Protein AF-A0A1F4HLK1-F1 (afdb_monomer)

Radius of gyration: 27.16 Å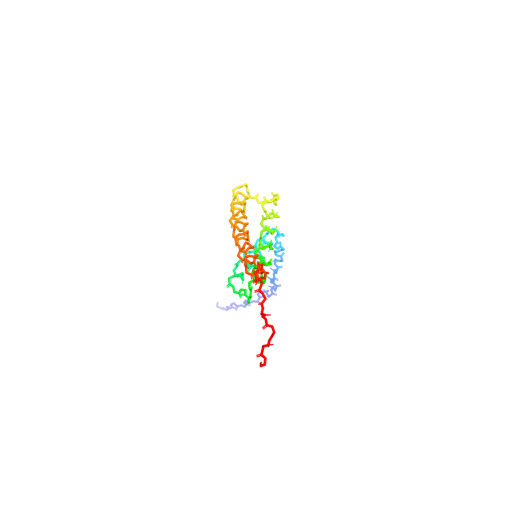; Cα contacts (8 Å, |Δi|>4): 50; chains: 1; bounding box: 43×63×99 Å

Structure (mmCIF, N/CA/C/O backbone):
data_AF-A0A1F4HLK1-F1
#
_entry.id   AF-A0A1F4HLK1-F1
#
loop_
_atom_site.group_PDB
_atom_site.id
_atom_site.type_symbol
_atom_site.label_atom_id
_atom_site.label_alt_id
_atom_site.label_comp_id
_atom_site.label_asym_id
_atom_site.label_entity_id
_atom_site.label_seq_id
_atom_site.pdbx_PDB_ins_code
_atom_site.Cartn_x
_atom_site.Cartn_y
_atom_site.Cartn_z
_atom_site.occupancy
_atom_site.B_iso_or_equiv
_atom_site.auth_seq_id
_atom_site.auth_comp_id
_atom_site.auth_asym_id
_atom_site.auth_atom_id
_atom_site.pdbx_PDB_model_num
ATOM 1 N N . MET A 1 1 ? 3.453 -48.276 52.977 1.00 48.47 1 MET A N 1
ATOM 2 C CA . MET A 1 1 ? 4.418 -48.498 51.879 1.00 48.47 1 MET A CA 1
ATOM 3 C C . MET A 1 1 ? 3.709 -49.290 50.794 1.00 48.47 1 MET A C 1
ATOM 5 O O . MET A 1 1 ? 3.252 -50.379 51.106 1.00 48.47 1 MET A O 1
ATOM 9 N N . ASN A 1 2 ? 3.527 -48.659 49.628 1.00 32.84 2 ASN A N 1
ATOM 10 C CA . ASN A 1 2 ? 3.201 -49.180 48.282 1.00 32.84 2 ASN A CA 1
ATOM 11 C C . ASN A 1 2 ? 2.447 -48.060 47.538 1.00 32.84 2 ASN A C 1
ATOM 13 O O . ASN A 1 2 ? 1.266 -47.846 47.780 1.00 32.84 2 ASN A O 1
ATOM 17 N N . THR A 1 3 ? 3.184 -47.103 46.969 1.00 43.44 3 THR A N 1
ATOM 18 C CA . THR A 1 3 ? 3.581 -47.018 45.543 1.00 43.44 3 THR A CA 1
ATOM 19 C C . THR A 1 3 ? 2.433 -46.616 44.621 1.00 43.44 3 THR A C 1
ATOM 21 O O . THR A 1 3 ? 1.630 -47.447 44.204 1.00 43.44 3 THR A O 1
ATOM 24 N N . ASP A 1 4 ? 2.436 -45.314 44.316 1.00 49.38 4 ASP A N 1
ATOM 25 C CA . ASP A 1 4 ? 1.828 -44.625 43.179 1.00 49.38 4 ASP A CA 1
ATOM 26 C C . ASP A 1 4 ? 1.688 -45.484 41.916 1.00 49.38 4 ASP A C 1
ATOM 28 O O . ASP A 1 4 ? 2.679 -45.881 41.301 1.00 49.38 4 ASP A O 1
ATOM 32 N N . ILE A 1 5 ? 0.448 -45.648 41.455 1.00 53.75 5 ILE A N 1
ATOM 33 C CA . ILE A 1 5 ? 0.144 -45.882 40.044 1.00 53.75 5 ILE A CA 1
ATOM 34 C C . ILE A 1 5 ? -0.587 -44.634 39.550 1.00 53.75 5 ILE A C 1
ATOM 36 O O . ILE A 1 5 ? -1.808 -44.509 39.626 1.00 53.75 5 ILE A O 1
ATOM 40 N N . ARG A 1 6 ? 0.200 -43.675 39.055 1.00 52.72 6 ARG A N 1
ATOM 41 C CA . ARG A 1 6 ? -0.283 -42.601 38.187 1.00 52.72 6 ARG A CA 1
ATOM 42 C C . ARG A 1 6 ? -0.722 -43.215 36.859 1.00 52.72 6 ARG A C 1
ATOM 44 O O . ARG A 1 6 ? 0.096 -43.427 35.970 1.00 52.72 6 ARG A O 1
ATOM 51 N N . VAL A 1 7 ? -2.020 -43.455 36.715 1.00 56.88 7 VAL A N 1
ATOM 52 C CA . VAL A 1 7 ? -2.686 -43.548 35.409 1.00 56.88 7 VAL A CA 1
ATOM 53 C C . VAL A 1 7 ? -3.927 -42.666 35.471 1.00 56.88 7 VAL A C 1
ATOM 55 O O . VAL A 1 7 ? -5.054 -43.133 35.576 1.00 56.88 7 VAL A O 1
ATOM 58 N N . THR A 1 8 ? -3.713 -41.355 35.447 1.00 50.12 8 THR A N 1
ATOM 59 C CA . THR A 1 8 ? -4.769 -40.392 35.127 1.00 50.12 8 THR A CA 1
ATOM 60 C C . THR A 1 8 ? -4.538 -39.889 33.715 1.00 50.12 8 THR A C 1
ATOM 62 O O . THR A 1 8 ? -3.562 -39.192 33.458 1.00 50.12 8 THR A O 1
ATOM 65 N N . GLY A 1 9 ? -5.439 -40.305 32.826 1.00 44.09 9 GLY A N 1
ATOM 66 C CA . GLY A 1 9 ? -5.893 -39.556 31.660 1.00 44.09 9 GLY A CA 1
ATOM 67 C C . GLY A 1 9 ? -4.817 -38.973 30.755 1.00 44.09 9 GLY A C 1
ATOM 68 O O . GLY A 1 9 ? -4.411 -37.829 30.910 1.00 44.09 9 GLY A O 1
ATOM 69 N N . ARG A 1 10 ? -4.473 -39.711 29.698 1.00 52.16 10 ARG A N 1
ATOM 70 C CA . ARG A 1 10 ? -4.103 -39.075 28.433 1.00 52.16 10 ARG A CA 1
ATOM 71 C C . ARG A 1 10 ? -5.370 -38.429 27.861 1.00 52.16 10 ARG A C 1
ATOM 73 O O . ARG A 1 10 ? -6.077 -39.068 27.089 1.00 52.16 10 ARG A O 1
ATOM 80 N N . THR A 1 11 ? -5.675 -37.201 28.259 1.00 48.75 11 THR A N 1
ATOM 81 C CA . THR A 1 11 ? -6.544 -36.317 27.478 1.00 48.75 11 THR A CA 1
ATOM 82 C C . THR A 1 11 ? -5.642 -35.573 26.509 1.00 48.75 11 THR A C 1
ATOM 84 O O . THR A 1 11 ? -4.886 -34.676 26.871 1.00 48.75 11 THR A O 1
ATOM 87 N N . GLY A 1 12 ? -5.638 -36.051 25.265 1.00 49.28 12 GLY A N 1
ATOM 88 C CA . GLY A 1 12 ? -5.138 -35.273 24.146 1.00 49.28 12 GLY A CA 1
ATOM 89 C C . GLY A 1 12 ? -6.068 -34.086 23.957 1.00 49.28 12 GLY A C 1
ATOM 90 O O . GLY A 1 12 ? -7.083 -34.204 23.287 1.00 49.28 12 GLY A O 1
ATOM 91 N N . GLU A 1 13 ? -5.728 -32.973 24.587 1.00 51.69 13 GLU A N 1
ATOM 92 C CA . GLU A 1 13 ? -6.322 -31.669 24.327 1.00 51.69 13 GLU A CA 1
ATOM 93 C C . GLU A 1 13 ? -5.193 -30.756 23.859 1.00 51.69 13 GLU A C 1
ATOM 95 O O . GLU A 1 13 ? -4.793 -29.806 24.522 1.00 51.69 13 GLU A O 1
ATOM 100 N N . THR A 1 14 ? -4.644 -31.057 22.681 1.00 48.03 14 THR A N 1
ATOM 101 C CA . THR A 1 14 ? -4.123 -29.990 21.828 1.00 48.03 14 THR A CA 1
ATOM 102 C C . THR A 1 14 ? -5.347 -29.287 21.262 1.00 48.03 14 THR A C 1
ATOM 104 O O . THR A 1 14 ? -5.759 -29.538 20.131 1.00 48.03 14 THR A O 1
ATOM 107 N N . GLY A 1 15 ? -5.992 -28.482 22.108 1.00 44.72 15 GLY A N 1
ATOM 108 C CA . GLY A 1 15 ? -6.888 -27.435 21.661 1.00 44.72 15 GLY A CA 1
ATOM 109 C C . GLY A 1 15 ? -6.036 -26.470 20.858 1.00 44.72 15 GLY A C 1
ATOM 110 O O . GLY A 1 15 ? -5.465 -25.531 21.403 1.00 44.72 15 GLY A O 1
ATOM 111 N N . GLU A 1 16 ? -5.875 -26.780 19.577 1.00 48.41 16 GLU A N 1
ATOM 112 C CA . GLU A 1 16 ? -5.557 -25.811 18.547 1.00 48.41 16 GLU A CA 1
ATOM 113 C C . GLU A 1 16 ? -6.685 -24.780 18.606 1.00 48.41 16 GLU A C 1
ATOM 115 O O . GLU A 1 16 ? -7.710 -24.896 17.939 1.00 48.41 16 GLU A O 1
ATOM 120 N N . GLU A 1 17 ? -6.546 -23.813 19.512 1.00 47.38 17 GLU A N 1
ATOM 121 C CA . GLU A 1 17 ? -7.224 -22.537 19.415 1.00 47.38 17 GLU A CA 1
ATOM 122 C C . GLU A 1 17 ? -6.809 -21.981 18.056 1.00 47.38 17 GLU A C 1
ATOM 124 O O . GLU A 1 17 ? -5.737 -21.397 17.898 1.00 47.38 17 GLU A O 1
ATOM 129 N N . GLU A 1 18 ? -7.623 -22.252 17.040 1.00 53.34 18 GLU A N 1
ATOM 130 C CA . GLU A 1 18 ? -7.549 -21.606 15.744 1.00 53.34 18 GLU A CA 1
ATOM 131 C C . GLU A 1 18 ? -7.862 -20.128 15.996 1.00 53.34 18 GLU A C 1
ATOM 133 O O . GLU A 1 18 ? -8.991 -19.657 15.855 1.00 53.34 18 GLU A O 1
ATOM 138 N N . TYR A 1 19 ? -6.859 -19.393 16.480 1.00 57.03 19 TYR A N 1
ATOM 139 C CA . TYR A 1 19 ? -6.886 -17.948 16.557 1.00 57.03 19 TYR A CA 1
ATOM 140 C C . TYR A 1 19 ? -6.898 -17.478 15.109 1.00 57.03 19 TYR A C 1
ATOM 142 O O . TYR A 1 19 ? -5.853 -17.290 14.482 1.00 57.03 19 TYR A O 1
ATOM 150 N N . VAL A 1 20 ? -8.104 -17.378 14.547 1.00 57.59 20 VAL A N 1
ATOM 151 C CA . VAL A 1 20 ? -8.339 -16.771 13.245 1.00 57.59 20 VAL A CA 1
ATOM 152 C C . VAL A 1 20 ? -7.848 -15.342 13.383 1.00 57.59 20 VAL A C 1
ATOM 154 O O . VAL A 1 20 ? -8.534 -14.490 13.947 1.00 57.59 20 VAL A O 1
ATOM 157 N N . MET A 1 21 ? -6.615 -15.115 12.931 1.00 59.03 21 MET A N 1
ATOM 158 C CA . MET A 1 21 ? -5.965 -13.820 13.000 1.00 59.03 21 MET A CA 1
ATOM 159 C C . MET A 1 21 ? -6.926 -12.797 12.385 1.00 59.03 21 MET A C 1
ATOM 161 O O . MET A 1 21 ? -7.289 -12.947 11.211 1.00 59.03 21 MET A O 1
ATOM 165 N N . PRO A 1 22 ? -7.379 -11.786 13.151 1.00 65.38 22 PRO A N 1
ATOM 166 C CA . PRO A 1 22 ? -8.238 -10.739 12.634 1.00 65.38 22 PRO A CA 1
ATOM 167 C C . PRO A 1 22 ? -7.687 -10.231 11.302 1.00 65.38 22 PRO A C 1
ATOM 169 O O . PRO A 1 22 ? -6.486 -10.000 11.171 1.00 65.38 22 PRO A O 1
ATOM 172 N N . CYS A 1 23 ? -8.557 -10.048 10.306 1.00 82.12 23 CYS A N 1
ATOM 173 C CA . CYS A 1 23 ? -8.164 -9.682 8.938 1.00 82.12 23 CYS A CA 1
ATOM 174 C C . CYS A 1 23 ? -7.162 -8.503 8.891 1.00 82.12 23 CYS A C 1
ATOM 176 O O . CYS A 1 23 ? -6.246 -8.490 8.069 1.00 82.12 23 CYS A O 1
ATOM 178 N N . ALA A 1 24 ? -7.276 -7.552 9.826 1.00 86.94 24 ALA A N 1
ATOM 179 C CA . ALA A 1 24 ? -6.348 -6.432 9.968 1.00 86.94 24 ALA A CA 1
ATOM 180 C C . ALA A 1 24 ? -4.926 -6.835 10.389 1.00 86.94 24 ALA A C 1
ATOM 182 O O . ALA A 1 24 ? -3.968 -6.280 9.861 1.00 86.94 24 ALA A O 1
ATOM 183 N N . GLU A 1 25 ? -4.768 -7.789 11.309 1.00 88.25 25 GLU A N 1
ATOM 184 C CA . GLU A 1 25 ? -3.456 -8.291 11.735 1.00 88.25 25 GLU A CA 1
ATOM 185 C C . GLU A 1 25 ? -2.782 -9.065 10.602 1.00 88.25 25 GLU A C 1
ATOM 187 O O . GLU A 1 25 ? -1.607 -8.834 10.322 1.00 88.25 25 GLU A O 1
ATOM 192 N N . ALA A 1 26 ? -3.540 -9.891 9.875 1.00 91.12 26 ALA A N 1
ATOM 193 C CA . ALA A 1 26 ? -3.031 -10.610 8.709 1.00 91.12 26 ALA A CA 1
ATOM 194 C C . ALA A 1 26 ? -2.608 -9.641 7.594 1.00 91.12 26 ALA A C 1
ATOM 196 O O . ALA A 1 26 ? -1.539 -9.786 6.997 1.00 91.12 26 ALA A O 1
ATOM 197 N N . MET A 1 27 ? -3.410 -8.601 7.345 1.00 92.50 27 MET A N 1
ATOM 198 C CA . MET A 1 27 ? -3.081 -7.546 6.386 1.00 92.50 27 MET A CA 1
ATOM 199 C C . MET A 1 27 ? -1.862 -6.725 6.829 1.00 92.50 27 MET A C 1
ATOM 201 O O . MET A 1 27 ? -1.011 -6.400 5.996 1.00 92.50 27 MET A O 1
ATOM 205 N N . LEU A 1 28 ? -1.736 -6.416 8.123 1.00 94.12 28 LEU A N 1
ATOM 206 C CA . LEU A 1 28 ? -0.569 -5.736 8.684 1.00 94.12 28 LEU A CA 1
ATOM 207 C C . LEU A 1 28 ? 0.686 -6.601 8.539 1.00 94.12 28 LEU A C 1
ATOM 209 O O . LEU A 1 28 ? 1.681 -6.128 7.994 1.00 94.12 28 LEU A O 1
ATOM 213 N N . ALA A 1 29 ? 0.630 -7.867 8.952 1.00 94.81 29 ALA A N 1
ATOM 214 C CA . ALA A 1 29 ? 1.733 -8.817 8.836 1.00 94.81 29 ALA A CA 1
ATOM 215 C C . ALA A 1 29 ? 2.171 -8.991 7.376 1.00 94.81 29 ALA A C 1
ATOM 217 O O . ALA A 1 29 ? 3.359 -8.891 7.071 1.00 94.81 29 ALA A O 1
ATOM 218 N N . GLY A 1 30 ? 1.217 -9.152 6.454 1.00 94.88 30 GLY A N 1
ATOM 219 C CA . GLY A 1 30 ? 1.494 -9.210 5.020 1.00 94.88 30 GLY A CA 1
ATOM 220 C C . GLY A 1 30 ? 2.121 -7.922 4.480 1.00 94.88 30 GLY A C 1
ATOM 221 O O . GLY A 1 30 ? 3.029 -7.977 3.655 1.00 94.88 30 GLY A O 1
ATOM 222 N N . THR A 1 31 ? 1.698 -6.756 4.975 1.00 96.56 31 THR A N 1
ATOM 223 C CA . THR A 1 31 ? 2.294 -5.463 4.596 1.00 96.56 31 THR A CA 1
ATOM 224 C C . THR A 1 31 ? 3.725 -5.339 5.108 1.00 96.56 31 THR A C 1
ATOM 226 O O . THR A 1 31 ? 4.600 -4.933 4.350 1.00 96.56 31 THR A O 1
ATOM 229 N N . LEU A 1 32 ? 3.995 -5.759 6.346 1.00 96.56 32 LEU A N 1
ATOM 230 C CA . LEU A 1 32 ? 5.347 -5.785 6.905 1.00 96.56 32 LEU A CA 1
ATOM 231 C C . LEU A 1 32 ? 6.256 -6.749 6.134 1.00 96.56 32 LEU A C 1
ATOM 233 O O . LEU A 1 32 ? 7.365 -6.369 5.767 1.00 96.56 32 LEU A O 1
ATOM 237 N N . ALA A 1 33 ? 5.775 -7.954 5.819 1.00 96.75 33 ALA A N 1
ATOM 238 C CA . ALA A 1 33 ? 6.507 -8.917 4.996 1.00 96.75 33 ALA A CA 1
ATOM 239 C C . ALA A 1 33 ? 6.798 -8.373 3.586 1.00 96.75 33 ALA A C 1
ATOM 241 O O . ALA A 1 33 ? 7.874 -8.588 3.032 1.00 96.75 33 ALA A O 1
ATOM 242 N N . LEU A 1 34 ? 5.861 -7.619 3.005 1.00 95.62 34 LEU A N 1
ATOM 243 C CA . LEU A 1 34 ? 6.067 -6.986 1.707 1.00 95.62 34 LEU A CA 1
ATOM 244 C C . LEU A 1 34 ? 7.082 -5.835 1.783 1.00 95.62 34 LEU A C 1
ATOM 246 O O . LEU A 1 34 ? 7.922 -5.707 0.895 1.00 95.62 34 LEU A O 1
ATOM 250 N N . MET A 1 35 ? 7.042 -5.030 2.848 1.00 95.88 35 MET A N 1
ATOM 251 C CA . MET A 1 35 ? 8.010 -3.956 3.103 1.00 95.88 35 MET A CA 1
ATOM 252 C C . MET A 1 35 ? 9.432 -4.496 3.299 1.00 95.88 35 MET A C 1
ATOM 254 O O . MET A 1 35 ? 10.381 -3.890 2.805 1.00 95.88 35 MET A O 1
ATOM 258 N N . THR A 1 36 ? 9.597 -5.636 3.976 1.00 94.50 36 THR A N 1
ATOM 259 C CA . THR A 1 36 ? 1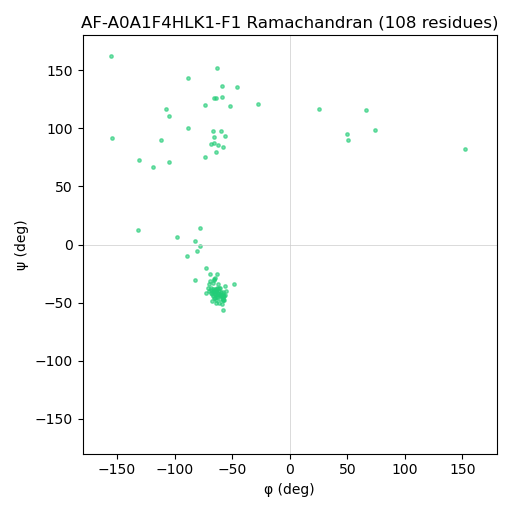0.914 -6.278 4.121 1.00 94.50 36 THR A CA 1
ATOM 260 C C . THR A 1 36 ? 11.375 -6.911 2.809 1.00 94.50 36 THR A C 1
ATOM 262 O O . THR A 1 36 ? 12.532 -6.741 2.420 1.00 94.50 36 THR A O 1
ATOM 265 N N . GLY A 1 37 ? 10.468 -7.568 2.081 1.00 93.94 37 GLY A N 1
ATOM 266 C CA . GLY A 1 37 ? 10.744 -8.143 0.763 1.00 93.94 37 GLY A CA 1
ATOM 267 C C . GLY A 1 37 ? 11.075 -7.099 -0.308 1.00 93.94 37 GLY A C 1
ATOM 268 O O . GLY A 1 37 ? 11.848 -7.387 -1.216 1.00 93.94 37 GLY A O 1
ATOM 269 N N . HIS A 1 38 ? 10.555 -5.872 -0.196 1.00 94.88 38 HIS A N 1
ATOM 270 C CA . HIS A 1 38 ? 10.809 -4.782 -1.147 1.00 94.88 38 HIS A CA 1
ATOM 271 C C . HIS A 1 38 ? 12.308 -4.476 -1.316 1.00 94.88 38 HIS A C 1
ATOM 273 O O . HIS A 1 38 ? 12.756 -4.179 -2.422 1.00 94.88 38 HIS A O 1
ATOM 279 N N . VAL A 1 39 ? 13.099 -4.589 -0.243 1.00 90.00 39 VAL A N 1
ATOM 280 C CA . VAL A 1 39 ? 14.561 -4.382 -0.282 1.00 90.00 39 VAL A CA 1
ATOM 281 C C . VAL A 1 39 ? 15.274 -5.495 -1.062 1.00 90.00 39 VAL A C 1
ATOM 283 O O . VAL A 1 39 ? 16.347 -5.276 -1.613 1.00 90.00 39 VAL A O 1
ATOM 286 N N . GLN A 1 40 ? 14.663 -6.676 -1.140 1.00 91.25 40 GLN A N 1
ATOM 287 C CA . GLN A 1 40 ? 15.202 -7.863 -1.808 1.00 91.25 40 GLN A CA 1
ATOM 288 C C . GLN A 1 40 ? 14.637 -8.048 -3.229 1.00 91.25 40 GLN A C 1
ATOM 290 O O . GLN A 1 40 ? 14.883 -9.075 -3.861 1.00 91.25 40 GLN A O 1
ATOM 295 N N . ALA A 1 41 ? 13.855 -7.088 -3.737 1.00 91.56 41 ALA A N 1
ATOM 296 C CA . ALA A 1 41 ? 13.228 -7.185 -5.050 1.00 91.56 41 ALA A CA 1
ATOM 297 C C . ALA A 1 41 ? 14.274 -7.350 -6.169 1.00 91.56 41 ALA A C 1
ATOM 299 O O . ALA A 1 41 ? 15.282 -6.648 -6.207 1.00 91.56 41 ALA A O 1
ATOM 300 N N . CYS A 1 42 ? 14.007 -8.252 -7.118 1.00 90.69 42 CYS A N 1
ATOM 301 C CA . CYS A 1 42 ? 14.984 -8.634 -8.143 1.00 90.69 42 CYS A CA 1
ATOM 302 C C . CYS A 1 42 ? 15.233 -7.564 -9.219 1.00 90.69 42 CYS A C 1
ATOM 304 O O . CYS A 1 42 ? 16.235 -7.632 -9.925 1.00 90.69 42 CYS A O 1
ATOM 306 N N . CYS A 1 43 ? 14.309 -6.617 -9.401 1.00 89.44 43 CYS A N 1
ATOM 307 C CA . CYS A 1 43 ? 14.425 -5.549 -10.390 1.00 89.44 43 CYS A CA 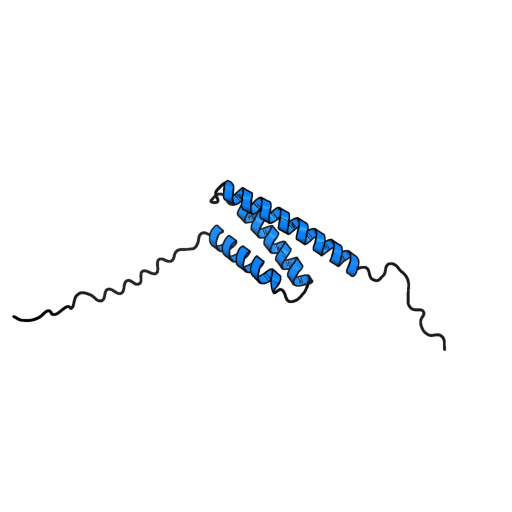1
ATOM 308 C C . CYS A 1 43 ? 13.604 -4.316 -9.995 1.00 89.44 43 CYS A C 1
ATOM 310 O O . CYS A 1 43 ? 12.667 -4.391 -9.193 1.00 89.44 43 CYS A O 1
ATOM 312 N N . ASP A 1 44 ? 13.932 -3.183 -10.613 1.00 87.19 44 ASP A N 1
ATOM 313 C CA . ASP A 1 44 ? 13.311 -1.886 -10.334 1.00 87.19 44 ASP A CA 1
ATOM 314 C C . ASP A 1 44 ? 11.807 -1.867 -10.646 1.00 87.19 44 ASP A C 1
ATOM 316 O O . ASP A 1 44 ? 11.030 -1.259 -9.910 1.00 87.19 44 ASP A O 1
ATOM 320 N N . GLY A 1 45 ? 11.376 -2.596 -11.682 1.00 87.81 45 GLY A N 1
ATOM 321 C CA . GLY A 1 45 ? 9.959 -2.747 -12.023 1.00 87.81 45 GLY A CA 1
ATOM 322 C C . GLY A 1 45 ? 9.160 -3.465 -10.929 1.00 87.81 45 GLY A C 1
ATOM 323 O O . GLY A 1 45 ? 8.121 -2.967 -10.494 1.00 87.81 45 GLY A O 1
ATOM 324 N N . HIS A 1 46 ? 9.664 -4.595 -10.415 1.00 90.44 46 HIS A N 1
ATOM 325 C CA . HIS A 1 46 ? 9.035 -5.282 -9.281 1.00 90.44 46 HIS A CA 1
ATOM 326 C C . HIS A 1 46 ? 9.053 -4.423 -8.020 1.00 90.44 46 HIS A C 1
ATOM 328 O O . HIS A 1 46 ? 8.044 -4.360 -7.320 1.00 90.44 46 HIS A O 1
ATOM 334 N N . ARG A 1 47 ? 10.154 -3.708 -7.762 1.00 92.19 47 ARG A N 1
ATOM 335 C CA . ARG A 1 47 ? 10.264 -2.804 -6.615 1.00 92.19 47 ARG A CA 1
ATOM 336 C C . ARG A 1 47 ? 9.166 -1.732 -6.633 1.00 92.19 47 ARG A C 1
ATOM 338 O O . ARG A 1 47 ? 8.488 -1.539 -5.626 1.00 92.19 47 ARG A O 1
ATOM 345 N N . VAL A 1 48 ? 8.902 -1.122 -7.790 1.00 92.44 48 VAL A N 1
ATOM 346 C CA . VAL A 1 48 ? 7.820 -0.134 -7.962 1.00 92.44 48 VAL A CA 1
ATOM 347 C C . VAL A 1 48 ? 6.430 -0.747 -7.767 1.00 92.44 48 VAL A C 1
ATOM 349 O O . VAL A 1 48 ? 5.584 -0.151 -7.098 1.00 92.44 48 VAL A O 1
ATOM 352 N N . LEU A 1 49 ? 6.173 -1.945 -8.302 1.00 92.75 49 LEU A N 1
ATOM 353 C CA . LEU A 1 49 ? 4.893 -2.639 -8.092 1.00 92.75 49 LEU A CA 1
ATOM 354 C C . LEU A 1 49 ? 4.668 -2.998 -6.614 1.00 92.75 49 LEU A C 1
ATOM 356 O O . LEU A 1 49 ? 3.561 -2.829 -6.098 1.00 92.75 49 LEU A O 1
ATOM 360 N N . MET A 1 50 ? 5.718 -3.437 -5.915 1.00 95.62 50 MET A N 1
ATOM 361 C CA . MET A 1 50 ? 5.668 -3.718 -4.479 1.00 95.62 50 MET A CA 1
ATOM 362 C C . MET A 1 50 ? 5.408 -2.443 -3.674 1.00 95.62 50 MET A C 1
ATOM 364 O O . MET A 1 50 ? 4.515 -2.445 -2.831 1.00 95.62 50 MET A O 1
ATOM 368 N N . ALA A 1 51 ? 6.102 -1.340 -3.974 1.00 95.31 51 ALA A N 1
ATOM 369 C CA . ALA A 1 51 ? 5.870 -0.045 -3.329 1.00 95.31 51 ALA A CA 1
ATOM 370 C C . ALA A 1 51 ? 4.417 0.438 -3.509 1.00 95.31 51 ALA A C 1
ATOM 372 O 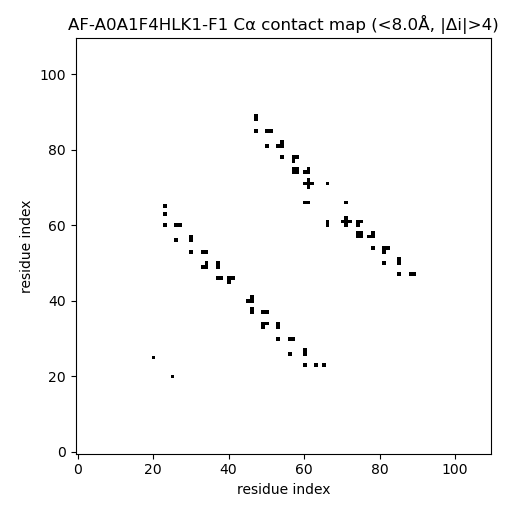O . ALA A 1 51 ? 3.768 0.818 -2.533 1.00 95.31 51 ALA A O 1
ATOM 373 N N . LYS A 1 52 ? 3.850 0.320 -4.720 1.00 95.50 52 LYS A N 1
ATOM 374 C CA . LYS A 1 52 ? 2.424 0.610 -4.979 1.00 95.50 52 LYS A CA 1
ATOM 375 C C . LYS A 1 52 ? 1.494 -0.234 -4.107 1.00 95.50 52 LYS A C 1
ATOM 377 O O . LYS A 1 52 ? 0.531 0.284 -3.541 1.00 95.50 52 LYS A O 1
ATOM 382 N N . LYS A 1 53 ? 1.780 -1.532 -3.976 1.00 96.81 53 LYS A N 1
ATOM 383 C CA . LYS A 1 53 ? 0.976 -2.444 -3.154 1.00 96.81 53 LYS A CA 1
ATOM 384 C C . LYS A 1 53 ? 1.092 -2.132 -1.659 1.00 96.81 53 LYS A C 1
ATOM 386 O O . LYS A 1 53 ? 0.078 -2.186 -0.967 1.00 96.81 53 LYS A O 1
ATOM 391 N N . ILE A 1 54 ? 2.278 -1.751 -1.180 1.00 97.19 54 ILE A N 1
ATOM 392 C CA . ILE A 1 54 ? 2.493 -1.285 0.198 1.00 97.19 54 ILE A CA 1
ATOM 393 C C . ILE A 1 54 ? 1.622 -0.055 0.473 1.00 97.19 54 ILE A C 1
ATOM 395 O O . ILE A 1 54 ? 0.850 -0.068 1.430 1.00 97.19 54 ILE A O 1
ATOM 399 N N . VAL A 1 55 ? 1.665 0.966 -0.392 1.00 97.38 55 VAL A N 1
ATOM 400 C CA . VAL A 1 55 ? 0.831 2.175 -0.250 1.00 97.38 55 VAL A CA 1
ATOM 401 C C . VAL A 1 55 ? -0.658 1.820 -0.200 1.00 97.38 55 VAL A C 1
ATOM 403 O O . VAL A 1 55 ? -1.358 2.270 0.706 1.00 97.38 55 VAL A O 1
ATOM 406 N N . ALA A 1 56 ? -1.140 0.982 -1.123 1.00 96.38 56 ALA A N 1
ATOM 407 C CA . ALA A 1 56 ? -2.542 0.567 -1.161 1.00 96.38 56 ALA A CA 1
ATOM 408 C C . ALA A 1 56 ? -2.975 -0.166 0.122 1.00 96.38 56 ALA A C 1
ATOM 410 O O . ALA A 1 56 ? -4.038 0.122 0.671 1.00 96.38 56 ALA A O 1
ATOM 411 N N . ASN A 1 57 ? -2.145 -1.074 0.640 1.00 95.94 57 ASN A N 1
ATOM 412 C CA . ASN A 1 57 ? -2.438 -1.763 1.894 1.00 95.94 57 ASN A CA 1
ATOM 413 C C . ASN A 1 57 ? -2.455 -0.797 3.092 1.00 95.94 57 ASN A C 1
ATOM 415 O O . ASN A 1 57 ? -3.303 -0.930 3.971 1.00 95.94 57 ASN A O 1
ATOM 419 N N . LEU A 1 58 ? -1.553 0.190 3.127 1.00 96.94 58 LEU A N 1
ATOM 420 C CA . LEU A 1 58 ? -1.514 1.188 4.200 1.00 96.94 58 LEU A CA 1
ATOM 421 C C . LEU A 1 58 ? -2.747 2.103 4.194 1.00 96.94 58 LEU A C 1
ATOM 423 O O . LEU A 1 58 ? -3.210 2.470 5.272 1.00 96.94 58 LEU A O 1
ATOM 427 N N . VAL A 1 59 ? -3.318 2.423 3.022 1.00 95.94 59 VAL A N 1
ATOM 428 C CA . VAL A 1 59 ? -4.629 3.101 2.928 1.00 95.94 59 VAL A CA 1
ATOM 429 C C . VAL A 1 59 ? -5.695 2.265 3.635 1.00 95.94 59 VAL A C 1
ATOM 431 O O . VAL A 1 59 ? -6.298 2.742 4.596 1.00 95.94 59 VAL A O 1
ATOM 434 N N . LEU A 1 60 ? -5.848 1.001 3.225 1.00 93.50 60 LEU A N 1
ATOM 435 C CA . LEU A 1 60 ? -6.852 0.081 3.771 1.00 93.50 60 LEU A CA 1
ATOM 436 C C . LEU A 1 60 ? -6.707 -0.101 5.288 1.00 93.50 60 LEU A C 1
ATOM 438 O O . LEU A 1 60 ? -7.696 -0.068 6.019 1.00 93.50 60 LEU A O 1
ATOM 442 N N . LEU A 1 61 ? -5.473 -0.250 5.777 1.00 94.44 61 LEU A N 1
ATOM 443 C CA . LEU A 1 61 ? -5.197 -0.365 7.207 1.00 94.44 61 LEU A CA 1
ATOM 444 C C . LEU A 1 61 ? -5.527 0.935 7.953 1.00 94.44 61 LEU A C 1
ATOM 446 O O . LEU A 1 61 ? -6.161 0.884 9.002 1.00 94.44 61 LEU A O 1
ATOM 450 N N . SER A 1 62 ? -5.150 2.105 7.425 1.00 94.19 62 SER A N 1
ATOM 451 C CA . SER A 1 62 ? -5.401 3.396 8.091 1.00 94.19 62 SER A CA 1
ATOM 452 C C . SER A 1 62 ? -6.894 3.716 8.257 1.00 94.19 62 SER A C 1
ATOM 454 O O . SER A 1 62 ? -7.284 4.406 9.200 1.00 94.19 62 SER A O 1
ATOM 456 N N . GLU A 1 63 ? -7.739 3.157 7.392 1.00 91.44 63 GLU A N 1
ATOM 457 C CA . GLU A 1 63 ? -9.196 3.310 7.428 1.00 91.44 63 GLU A CA 1
ATOM 458 C C . GLU A 1 63 ? -9.887 2.237 8.290 1.00 91.44 63 GLU A C 1
ATOM 460 O O . GLU A 1 63 ? -11.070 2.358 8.615 1.00 91.44 63 GLU A O 1
ATOM 465 N N . HIS A 1 64 ? -9.158 1.206 8.733 1.00 91.00 64 HIS A N 1
ATOM 466 C CA . HIS A 1 64 ? -9.744 0.042 9.388 1.00 91.00 64 HIS A CA 1
ATOM 467 C C . HIS A 1 64 ? -10.384 0.387 10.753 1.00 91.00 64 HIS A C 1
ATOM 469 O O . HIS A 1 64 ? -9.714 0.935 11.635 1.00 91.00 64 HIS A O 1
ATOM 475 N N . PRO A 1 65 ? -11.663 0.048 11.006 1.00 88.81 65 PRO A N 1
ATOM 476 C CA . PRO A 1 65 ? -12.398 0.518 12.186 1.00 88.81 65 PRO A C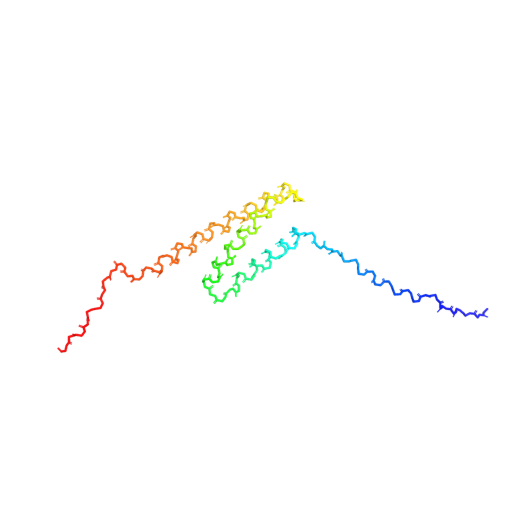A 1
ATOM 477 C C . PRO A 1 65 ? -11.841 -0.004 13.515 1.00 88.81 65 PRO A C 1
ATOM 479 O O . PRO A 1 65 ? -11.918 0.707 14.511 1.00 88.81 65 PRO A O 1
ATOM 482 N N . LEU A 1 66 ? -11.236 -1.198 13.526 1.00 87.69 66 LEU A N 1
ATOM 483 C CA . LEU A 1 66 ? -10.722 -1.835 14.749 1.00 87.69 66 LEU A CA 1
ATOM 484 C C . LEU A 1 66 ? -9.350 -1.313 15.211 1.00 87.69 66 LEU A C 1
ATOM 486 O O . LEU A 1 66 ? -8.873 -1.726 16.263 1.00 87.69 66 LEU A O 1
ATOM 490 N N . LEU A 1 67 ? -8.692 -0.437 14.444 1.00 89.75 67 LEU A N 1
ATOM 491 C CA . LEU A 1 67 ? -7.388 0.109 14.829 1.00 89.75 67 LEU A CA 1
ATOM 492 C C . LEU A 1 67 ? -7.539 1.364 15.689 1.00 89.75 67 LEU A C 1
ATOM 494 O O . LEU A 1 67 ? -8.412 2.203 15.444 1.00 89.75 67 LEU A O 1
ATOM 498 N N . SER A 1 68 ? -6.646 1.519 16.670 1.00 93.00 68 SER A N 1
ATOM 499 C CA . SER A 1 68 ? -6.631 2.700 17.532 1.00 93.00 68 SER A CA 1
ATOM 500 C C . SER A 1 68 ? -6.339 3.976 16.728 1.00 93.00 68 SER A C 1
ATOM 502 O O . SER A 1 68 ? -5.626 3.923 15.719 1.00 93.00 68 SER A O 1
ATOM 504 N N . PRO A 1 69 ? -6.832 5.149 17.169 1.00 93.75 69 PRO A N 1
ATOM 505 C CA . PRO A 1 69 ? -6.566 6.412 16.482 1.00 93.75 69 PRO A CA 1
ATOM 506 C C . PRO A 1 69 ? -5.070 6.698 16.312 1.00 93.75 69 PRO A C 1
ATOM 508 O O . PRO A 1 69 ? -4.638 7.123 15.245 1.00 93.75 69 PRO A O 1
ATOM 511 N N . GLN A 1 70 ? -4.257 6.406 17.333 1.00 95.75 70 GLN A N 1
ATOM 512 C CA . GLN A 1 70 ? -2.807 6.616 17.276 1.00 95.75 70 GLN A CA 1
ATOM 513 C C . GLN A 1 70 ? -2.150 5.715 16.226 1.00 95.75 70 GLN A C 1
ATOM 515 O O . GLN A 1 70 ? -1.266 6.161 15.494 1.00 95.75 70 GLN A O 1
ATOM 520 N N . PHE A 1 71 ? -2.604 4.465 16.113 1.00 95.19 71 PHE A N 1
ATOM 521 C CA . PHE A 1 71 ? -2.087 3.537 15.115 1.00 95.19 71 PHE A CA 1
ATOM 522 C C . PHE A 1 71 ? -2.481 3.958 13.694 1.00 95.19 71 PHE A C 1
ATOM 524 O O . PHE A 1 71 ? -1.644 3.925 12.796 1.00 95.19 71 PHE A O 1
ATOM 531 N N . LYS A 1 72 ? -3.706 4.461 13.496 1.00 95.12 72 LYS A N 1
ATOM 532 C CA . LYS A 1 72 ? -4.135 5.048 12.214 1.00 95.12 72 LYS A CA 1
ATOM 533 C C . LYS A 1 72 ? -3.267 6.235 11.803 1.00 95.12 72 LYS A C 1
ATOM 535 O O . LYS A 1 72 ? -2.825 6.285 10.659 1.00 95.12 72 LYS A O 1
ATOM 540 N N . THR A 1 73 ? -2.956 7.140 12.733 1.00 96.69 73 THR A N 1
ATOM 541 C CA . THR A 1 73 ? -2.036 8.262 12.477 1.00 96.69 73 THR A CA 1
ATOM 542 C C . THR A 1 73 ? -0.640 7.772 12.090 1.00 96.69 73 THR A C 1
ATOM 544 O O . THR A 1 73 ? -0.039 8.293 11.151 1.00 96.69 73 THR A O 1
ATOM 547 N N . MET A 1 74 ? -0.122 6.744 12.770 1.00 97.62 74 MET A N 1
ATOM 548 C CA . MET A 1 74 ? 1.163 6.135 12.409 1.00 97.62 74 MET A CA 1
ATOM 549 C C . MET A 1 74 ? 1.141 5.548 10.992 1.00 97.62 74 MET A C 1
ATOM 551 O O . MET A 1 74 ? 2.050 5.821 10.208 1.00 97.62 74 MET A O 1
ATOM 555 N N . LEU A 1 75 ? 0.097 4.792 10.643 1.00 96.88 75 LEU A N 1
ATOM 556 C CA . LEU A 1 75 ? -0.071 4.210 9.309 1.00 96.88 75 LEU A CA 1
ATOM 557 C C . LEU A 1 75 ? -0.220 5.280 8.224 1.00 96.88 75 LEU A C 1
ATOM 559 O O . LEU A 1 75 ? 0.342 5.125 7.143 1.00 96.88 75 LEU A O 1
ATOM 563 N N . TRP A 1 76 ? -0.915 6.380 8.521 1.00 96.62 76 TRP A N 1
ATOM 564 C CA . TRP A 1 76 ? -1.031 7.524 7.620 1.00 96.62 76 TRP A CA 1
ATOM 565 C C . TRP A 1 76 ? 0.336 8.146 7.321 1.00 96.62 76 TRP A C 1
ATOM 567 O O . TRP A 1 76 ? 0.710 8.293 6.160 1.00 96.62 76 TRP A O 1
ATOM 577 N N . ASN A 1 77 ? 1.123 8.443 8.357 1.00 97.44 77 ASN A N 1
ATOM 578 C CA . ASN A 1 77 ? 2.467 8.999 8.188 1.00 97.44 77 ASN A CA 1
ATOM 579 C C . ASN A 1 77 ? 3.387 8.046 7.419 1.00 97.44 77 ASN A C 1
ATOM 581 O O . ASN A 1 77 ? 4.184 8.480 6.589 1.00 97.44 77 ASN A O 1
ATOM 585 N N . LEU A 1 78 ? 3.284 6.744 7.692 1.00 97.00 78 LEU A N 1
ATOM 586 C CA . LEU A 1 78 ? 4.039 5.732 6.965 1.00 97.00 78 LEU A CA 1
ATOM 587 C C . LEU A 1 78 ? 3.632 5.705 5.487 1.00 97.00 78 LEU A C 1
ATOM 589 O O . LEU A 1 78 ? 4.501 5.666 4.620 1.00 97.00 78 LEU A O 1
ATOM 593 N N . ARG A 1 79 ? 2.330 5.781 5.196 1.00 96.88 79 ARG A N 1
ATOM 594 C CA . ARG A 1 79 ? 1.807 5.830 3.829 1.00 96.88 79 ARG A CA 1
ATOM 595 C C . ARG A 1 79 ? 2.363 7.017 3.050 1.00 96.88 79 ARG A C 1
ATOM 597 O O . ARG A 1 79 ? 2.802 6.816 1.924 1.00 96.88 79 ARG A O 1
ATOM 604 N N . GLU A 1 80 ? 2.356 8.218 3.625 1.00 97.00 80 GLU A N 1
ATOM 605 C CA . GLU A 1 80 ? 2.876 9.414 2.944 1.00 97.00 80 GLU A CA 1
ATOM 606 C C . GLU A 1 80 ? 4.359 9.254 2.578 1.00 97.00 80 GLU A C 1
ATOM 608 O O . GLU A 1 80 ? 4.727 9.466 1.427 1.00 97.00 80 GLU A O 1
ATOM 613 N N . ARG A 1 81 ? 5.188 8.718 3.484 1.00 96.50 81 ARG A N 1
ATOM 614 C CA . ARG A 1 81 ? 6.610 8.443 3.189 1.00 96.50 81 ARG A CA 1
ATOM 615 C C . ARG A 1 81 ? 6.801 7.465 2.028 1.00 96.50 81 ARG A C 1
ATOM 617 O O . ARG A 1 81 ? 7.683 7.651 1.194 1.00 96.50 81 ARG A O 1
ATOM 624 N N . TRP A 1 82 ? 5.978 6.419 1.960 1.00 96.38 82 TRP A N 1
ATOM 625 C CA . TRP A 1 82 ? 6.027 5.467 0.847 1.00 96.38 82 TRP A CA 1
ATOM 626 C C . TRP A 1 82 ? 5.544 6.075 -0.473 1.00 96.38 82 TRP A C 1
ATOM 628 O O . TRP A 1 82 ? 6.044 5.686 -1.528 1.00 96.38 82 TRP A O 1
ATOM 638 N N . ARG A 1 83 ? 4.601 7.025 -0.435 1.00 95.81 83 ARG A N 1
ATOM 639 C CA . ARG A 1 83 ? 4.154 7.759 -1.629 1.00 95.81 83 ARG A CA 1
ATOM 640 C C . ARG A 1 83 ? 5.251 8.660 -2.174 1.00 95.81 83 ARG A C 1
ATOM 642 O O . ARG A 1 83 ? 5.556 8.549 -3.354 1.00 95.81 83 ARG A O 1
ATOM 649 N N . GLU A 1 84 ? 5.896 9.448 -1.318 1.00 95.12 84 GLU A N 1
ATOM 650 C CA . GLU A 1 84 ? 7.027 10.307 -1.703 1.00 95.12 84 GLU A CA 1
ATOM 651 C C . GLU A 1 84 ? 8.158 9.490 -2.352 1.00 95.12 84 GLU A C 1
ATOM 653 O O . GLU A 1 84 ? 8.709 9.859 -3.393 1.00 95.12 84 GLU A O 1
ATOM 658 N N . GLN A 1 85 ? 8.477 8.328 -1.770 1.00 92.00 85 GLN A N 1
ATOM 659 C CA . GLN A 1 85 ? 9.480 7.417 -2.321 1.00 92.00 85 GLN A CA 1
ATOM 660 C C . GLN A 1 85 ? 9.057 6.828 -3.674 1.00 92.00 85 GLN A C 1
ATOM 662 O O . GLN A 1 85 ? 9.893 6.673 -4.567 1.00 92.00 85 GLN A O 1
ATOM 667 N N . LEU A 1 86 ? 7.779 6.473 -3.827 1.00 92.12 86 LEU A N 1
ATOM 668 C CA . LEU A 1 86 ? 7.246 5.937 -5.073 1.00 92.12 86 LEU A CA 1
ATOM 669 C C . LEU A 1 86 ? 7.276 6.990 -6.186 1.00 92.12 86 LEU A C 1
ATOM 671 O O . LEU A 1 86 ? 7.735 6.679 -7.280 1.00 92.12 86 LEU A O 1
ATOM 675 N N . GLU A 1 87 ? 6.833 8.212 -5.898 1.00 91.38 87 GLU A N 1
ATOM 676 C CA . GLU A 1 87 ? 6.857 9.342 -6.833 1.00 91.38 87 GLU A CA 1
ATOM 677 C C . GLU A 1 87 ? 8.295 9.613 -7.299 1.00 91.38 87 GLU A C 1
ATOM 679 O O . GLU A 1 87 ? 8.572 9.582 -8.496 1.00 91.38 87 GLU A O 1
ATOM 684 N N . SER A 1 88 ? 9.246 9.679 -6.360 1.00 88.00 88 SER A N 1
ATOM 685 C CA . SER A 1 88 ? 10.676 9.834 -6.670 1.00 88.00 88 SER A CA 1
ATOM 686 C C . SER A 1 88 ? 11.220 8.712 -7.571 1.00 88.00 88 SER A C 1
ATOM 688 O O . SER A 1 88 ? 11.998 8.956 -8.493 1.00 88.00 88 SER A O 1
ATOM 690 N N . ALA A 1 89 ? 10.817 7.460 -7.326 1.00 86.00 89 ALA A N 1
ATOM 691 C CA . ALA A 1 89 ? 11.241 6.320 -8.139 1.00 86.00 89 ALA A CA 1
ATOM 692 C C . ALA A 1 89 ? 10.620 6.336 -9.547 1.00 86.00 89 ALA A C 1
ATOM 694 O O . ALA A 1 89 ? 11.264 5.907 -10.507 1.00 86.00 89 ALA A O 1
ATOM 695 N N . GLN A 1 90 ? 9.382 6.822 -9.677 1.00 83.94 90 GLN A N 1
ATOM 696 C CA . GLN A 1 90 ? 8.702 6.969 -10.964 1.00 83.94 90 GLN A CA 1
ATOM 697 C C . GLN A 1 90 ? 9.309 8.100 -11.800 1.00 83.94 90 GLN A C 1
ATOM 699 O O . GLN A 1 90 ? 9.469 7.926 -13.009 1.00 83.94 90 GLN A O 1
ATOM 704 N N . ASP A 1 91 ? 9.709 9.206 -11.173 1.00 82.50 91 ASP A N 1
ATOM 705 C CA . ASP A 1 91 ? 10.397 10.308 -11.851 1.00 82.50 91 ASP A CA 1
ATOM 706 C C . ASP A 1 91 ? 11.749 9.850 -12.417 1.00 82.50 91 ASP A C 1
ATOM 708 O O . ASP A 1 91 ? 12.051 10.101 -13.586 1.00 82.50 91 ASP A O 1
ATOM 712 N N . MET A 1 92 ? 12.530 9.084 -11.642 1.00 77.00 92 MET A N 1
ATOM 713 C CA . MET A 1 92 ? 13.790 8.498 -12.125 1.00 77.00 92 MET A CA 1
ATOM 714 C C . MET A 1 92 ? 13.570 7.514 -13.284 1.00 77.00 92 MET A C 1
ATOM 716 O O . MET A 1 92 ? 14.316 7.550 -14.260 1.00 77.00 92 MET A O 1
ATOM 720 N N . GLN A 1 93 ? 12.541 6.661 -13.215 1.00 73.62 93 GLN A N 1
ATOM 721 C CA . GLN A 1 93 ? 12.217 5.730 -14.304 1.00 73.62 93 GLN A CA 1
ATOM 722 C C . GLN A 1 93 ? 11.744 6.440 -15.567 1.00 73.62 93 GLN A C 1
ATOM 724 O O . GLN A 1 93 ? 12.114 6.023 -16.659 1.00 73.62 93 GLN A O 1
ATOM 729 N N . THR A 1 94 ? 10.967 7.514 -15.436 1.00 71.81 94 THR A N 1
ATOM 730 C CA . THR A 1 94 ? 10.518 8.310 -16.586 1.00 71.81 94 THR A CA 1
ATOM 731 C C . THR A 1 94 ? 11.702 9.018 -17.244 1.00 71.81 94 THR A C 1
ATOM 733 O O . THR A 1 94 ? 11.822 8.986 -18.464 1.00 71.81 94 THR A O 1
ATOM 736 N N . ALA A 1 95 ? 12.634 9.557 -16.451 1.00 66.75 95 ALA A N 1
ATOM 737 C CA . ALA A 1 95 ? 13.869 10.156 -16.960 1.00 66.75 95 ALA A CA 1
ATOM 738 C C . ALA A 1 95 ? 14.812 9.138 -17.637 1.00 66.75 95 ALA A C 1
ATOM 740 O O . ALA A 1 95 ? 15.539 9.497 -18.557 1.00 66.75 95 ALA A O 1
ATOM 741 N N . GLN A 1 96 ? 14.817 7.871 -17.205 1.00 63.22 96 GLN A N 1
ATOM 742 C CA . GLN A 1 96 ? 15.599 6.796 -17.839 1.00 63.22 96 GLN A CA 1
ATOM 743 C C . GLN A 1 96 ? 14.912 6.187 -19.070 1.00 63.22 96 GLN A C 1
ATOM 745 O O . GLN A 1 96 ? 15.592 5.710 -19.977 1.00 63.22 96 GLN A O 1
ATOM 750 N N . ALA A 1 97 ? 13.578 6.167 -19.089 1.00 60.50 97 ALA A N 1
ATOM 751 C CA . ALA A 1 97 ? 12.768 5.656 -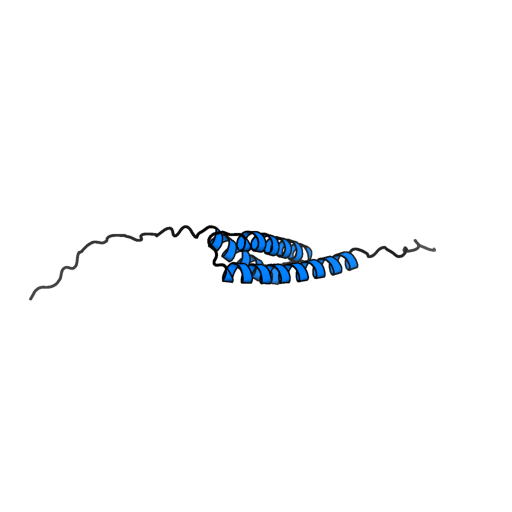20.193 1.00 60.50 97 ALA A CA 1
ATOM 752 C C . ALA A 1 97 ? 12.662 6.634 -21.371 1.00 60.50 97 ALA A C 1
ATOM 754 O O . ALA A 1 97 ? 12.073 6.276 -22.389 1.00 60.50 97 ALA A O 1
ATOM 755 N N . ASP A 1 98 ? 13.270 7.815 -21.256 1.00 59.75 98 ASP A N 1
ATOM 756 C CA . ASP A 1 98 ? 13.439 8.772 -22.341 1.00 59.75 98 ASP A CA 1
ATOM 757 C C . ASP A 1 98 ? 14.888 8.786 -22.884 1.00 59.75 98 ASP A C 1
ATOM 759 O O . ASP A 1 98 ? 15.651 9.722 -22.634 1.00 59.75 98 ASP A O 1
ATOM 763 N N . PRO A 1 99 ? 15.329 7.735 -23.605 1.00 58.09 99 PRO A N 1
ATOM 764 C CA . PRO A 1 99 ? 16.607 7.737 -24.305 1.00 58.09 99 PRO A CA 1
ATOM 765 C C . PRO A 1 99 ? 16.544 8.426 -25.681 1.00 58.09 99 PRO A C 1
ATOM 767 O O . PRO A 1 99 ? 17.554 8.407 -26.380 1.00 58.09 99 PRO A O 1
ATOM 770 N N . ASP A 1 100 ? 15.400 8.997 -26.096 1.00 63.31 100 ASP A N 1
ATOM 771 C CA . ASP A 1 100 ? 15.137 9.294 -27.516 1.00 63.31 100 ASP A CA 1
ATOM 772 C C . ASP A 1 100 ? 14.621 10.710 -27.835 1.00 63.31 100 ASP A C 1
ATOM 774 O O . ASP A 1 100 ? 14.244 10.988 -28.972 1.00 63.31 100 ASP A O 1
ATOM 778 N N . LEU A 1 101 ? 14.674 11.672 -26.908 1.00 60.44 101 LEU A N 1
ATOM 779 C CA . LEU A 1 101 ? 14.399 13.073 -27.271 1.00 60.44 101 LEU A CA 1
ATOM 780 C C . LEU A 1 101 ? 15.559 13.807 -27.979 1.00 60.44 101 LEU A C 1
ATOM 782 O O . LEU A 1 101 ? 15.496 15.029 -28.130 1.00 60.44 101 LEU A O 1
ATOM 786 N N . TRP A 1 102 ? 16.591 13.107 -28.478 1.00 57.34 102 TRP A N 1
ATOM 787 C CA . TRP A 1 102 ? 17.558 13.703 -29.416 1.00 57.34 102 TRP A CA 1
ATOM 788 C C . TRP A 1 102 ? 18.265 12.682 -30.346 1.00 57.34 102 TRP A C 1
ATOM 790 O O . TRP A 1 102 ? 19.344 12.180 -30.082 1.00 57.34 102 TRP A O 1
ATOM 800 N N . HIS A 1 103 ? 17.695 12.445 -31.524 1.00 55.19 103 HIS A N 1
ATOM 801 C CA . HIS A 1 103 ? 18.430 12.307 -32.794 1.00 55.19 103 HIS A CA 1
ATOM 802 C C . HIS A 1 103 ? 19.650 11.348 -32.913 1.00 55.19 103 HIS A C 1
ATOM 804 O O . HIS A 1 103 ? 20.806 11.759 -32.891 1.00 55.19 103 HIS A O 1
ATOM 810 N N . ALA A 1 104 ? 19.322 10.104 -33.288 1.00 58.59 104 ALA A N 1
ATOM 811 C CA . ALA A 1 104 ? 19.676 9.424 -34.552 1.00 58.59 104 ALA A CA 1
ATOM 812 C C . ALA A 1 104 ? 21.146 9.070 -34.887 1.00 58.59 104 ALA A C 1
ATOM 814 O O . ALA A 1 104 ? 21.968 9.911 -35.242 1.00 58.59 104 ALA A O 1
ATOM 815 N N . SER A 1 105 ? 21.417 7.760 -34.989 1.00 51.00 105 SER A N 1
ATOM 816 C CA . SER A 1 105 ? 22.545 7.240 -35.777 1.00 51.00 105 SER A CA 1
ATOM 817 C C . SER A 1 105 ? 22.353 7.554 -37.267 1.00 51.00 105 SER A C 1
ATOM 819 O O . SER A 1 105 ? 21.342 7.128 -37.835 1.00 51.00 105 SER A O 1
ATOM 821 N N . PRO A 1 106 ? 23.314 8.199 -37.953 1.00 57.78 106 PRO A N 1
ATOM 822 C CA . PRO A 1 106 ? 23.361 8.130 -39.400 1.00 57.78 106 PRO A CA 1
ATOM 823 C C . PRO A 1 106 ? 23.852 6.734 -39.786 1.00 57.78 106 PRO A C 1
ATOM 825 O O . PRO A 1 106 ? 24.937 6.295 -39.400 1.00 57.78 106 PRO A O 1
ATOM 828 N N . SER A 1 107 ? 23.018 6.017 -40.531 1.00 64.56 107 SER A N 1
ATOM 829 C CA . SER A 1 107 ? 23.371 4.763 -41.182 1.00 64.56 107 SER A CA 1
ATOM 830 C C . SER A 1 107 ? 24.554 4.995 -42.128 1.00 64.56 107 SER A C 1
ATOM 832 O O . SER A 1 107 ? 24.488 5.894 -42.955 1.00 64.56 107 SER A O 1
ATOM 834 N N . ALA A 1 108 ? 25.611 4.194 -41.963 1.00 59.06 108 ALA A N 1
ATOM 835 C CA . ALA A 1 108 ? 26.691 3.891 -42.909 1.00 59.06 108 ALA A CA 1
ATOM 836 C C . ALA A 1 108 ? 27.022 4.938 -43.999 1.00 59.06 108 ALA A C 1
ATOM 83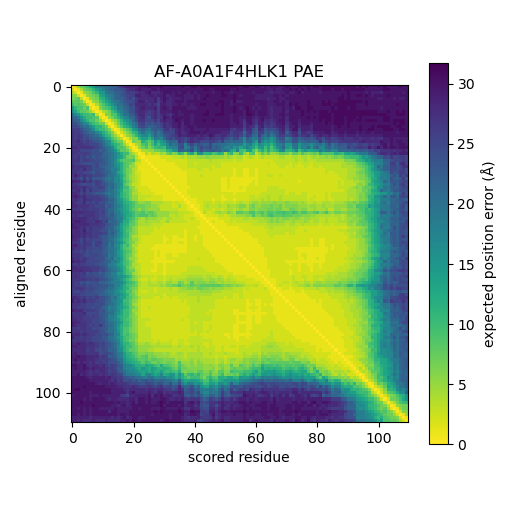8 O O . ALA A 1 108 ? 26.271 5.120 -44.954 1.00 59.06 108 ALA A O 1
ATOM 839 N N . VAL A 1 109 ? 28.239 5.487 -43.955 1.00 51.06 109 VAL A N 1
ATOM 840 C CA . VAL A 1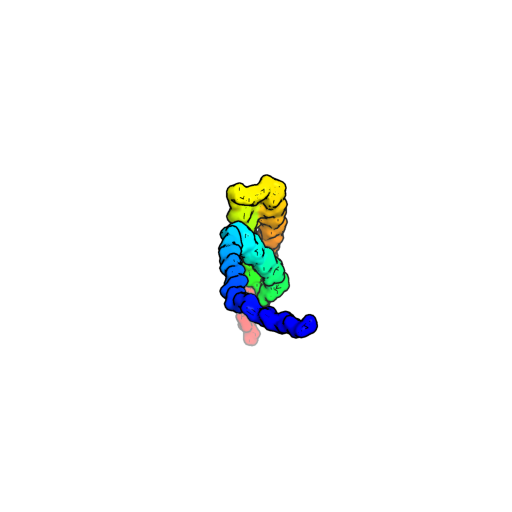 109 ? 28.908 5.996 -45.162 1.00 51.06 109 VAL A CA 1
ATOM 841 C C . VAL A 1 109 ? 30.028 5.015 -45.511 1.00 51.06 109 VAL A C 1
ATOM 843 O O . VAL A 1 109 ? 30.914 4.778 -44.689 1.00 51.06 109 VAL A O 1
ATOM 846 N N . GLN A 1 110 ? 29.887 4.389 -46.684 1.00 49.31 110 GLN A N 1
ATOM 847 C CA . GLN A 1 110 ? 30.875 3.534 -47.353 1.00 49.31 110 GLN A CA 1
ATOM 848 C C . GLN A 1 110 ? 32.053 4.343 -47.892 1.00 49.31 110 GLN A C 1
ATOM 850 O O . GLN A 1 110 ? 31.830 5.511 -48.283 1.00 49.31 110 GLN A O 1
#

Sequence (110 aa):
MNTDIRVTGRTGETGEEEYVMPCAEAMLAGTLALMTGHVQACCDGHRVLMAKKIVANLVLLSEHPLLSPQFKTMLWNLRERWREQLESAQDMQTAQADPDLWHASPSAVQ

Secondary structure (DSSP, 8-state):
----------------------HHHHHHHHHHHHHHHHTT-SSHHHHHHHHHHHHHHHHHHHH-TTS-HHHHHHHHHHHHHHHHHHHHHHHHHHHHS---SS--PPP---

Solvent-accessible surface area (backbone atoms only — not comparable to full-atom values): 6882 Å² total; per-residue (Å²): 142,84,80,88,80,89,80,79,75,93,71,88,72,83,74,75,75,78,72,74,65,54,70,65,57,50,50,48,52,52,43,51,54,46,61,60,46,43,80,67,44,93,43,71,69,57,32,52,55,47,48,52,50,44,35,54,50,30,53,57,56,39,69,38,84,89,55,52,73,70,56,25,53,51,34,46,56,52,29,52,56,46,47,57,53,48,53,56,53,49,54,53,49,52,63,63,72,54,85,69,92,70,80,78,85,80,79,82,87,132

pLDDT: mean 79.1, std 19.21, range [32.84, 97.62]

Mean predicted aligned error: 13.69 Å

Nearest PDB structures (foldseek):
  4u7y-assembly1_A  TM=8.784E-01  e=1.248E+00  Homo sapiens
  2cpt-assembly1_A  TM=5.727E-01  e=6.428E-01  Homo sapiens
  3uum-assembly2_B  TM=6.063E-01  e=1.408E+00  Rattus norvegicus
  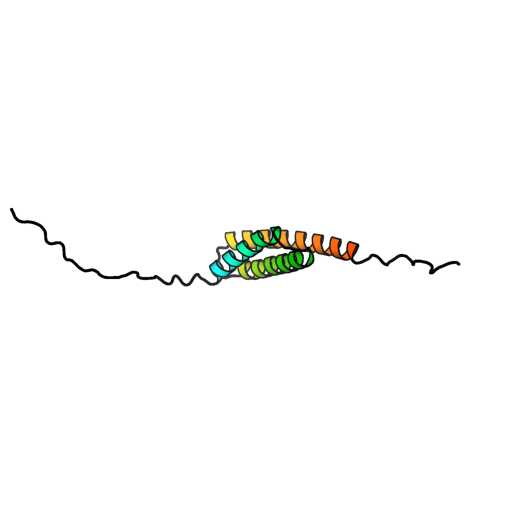2dl1-assembly1_A  TM=3.206E-01  e=8.182E-01  Homo sapiens

Foldseek 3Di:
DDDDDPDPDPPPPPVPPVPVPPPLNVLVVVLVVLVVCLVVDPDLVVNLVSLVVSLVSLVVNLPDPPDDPVVSVVSVVVSVVSVVVSVVSVVVVVVVVPPDPDDDDDPDDD